Protein AF-A0A2U3A6Q5-F1 (afdb_monomer_lite)

pLDDT: mean 86.07, std 15.37, range [51.62, 97.69]

Secondary structure (DSSP, 8-state):
---EEEE--SSSS-SEEEEEEE-TTSSEEEEEEETTTTEEEEEEES-HHHHHHHHHHHHHTT--TT---------

Foldseek 3Di:
DWDKDKDFAPDPDTQWIWMWTADPVAWIWIWTGGNVVRDTDIDTDHDPVVVVVVVVVVVVVVDDPPDPSPPPPDD

Radius of gyration: 14.2 Å; chains: 1; bounding box: 27×34×38 Å

Structure (mmCIF, N/CA/C/O backbone):
data_AF-A0A2U3A6Q5-F1
#
_entry.id   AF-A0A2U3A6Q5-F1
#
loop_
_atom_site.group_PDB
_atom_site.id
_atom_site.type_symbol
_atom_site.label_atom_id
_atom_site.label_alt_id
_atom_site.label_comp_id
_atom_site.label_asym_id
_atom_site.label_entity_id
_atom_site.label_seq_id
_atom_site.pdbx_PDB_ins_code
_atom_site.Cartn_x
_atom_site.Cartn_y
_atom_site.Cartn_z
_atom_site.occupancy
_atom_site.B_iso_or_equiv
_atom_site.auth_seq_id
_atom_site.auth_comp_id
_atom_site.auth_asym_id
_atom_site.auth_atom_id
_atom_site.pdbx_PDB_model_num
ATOM 1 N N . ASP A 1 1 ? -3.395 -11.422 15.661 1.00 55.97 1 ASP A N 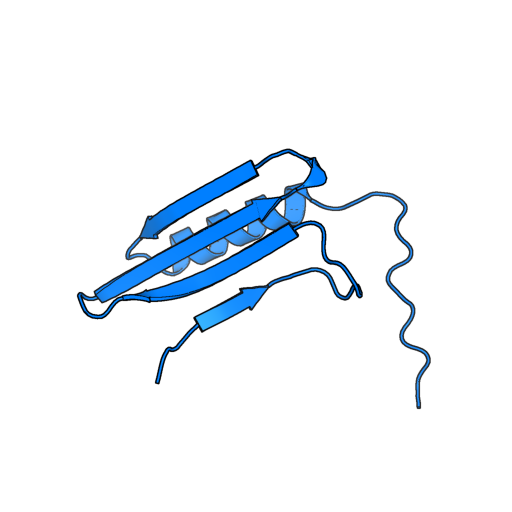1
ATOM 2 C CA . ASP A 1 1 ? -3.381 -11.693 14.218 1.00 55.97 1 ASP A CA 1
ATOM 3 C C . ASP A 1 1 ? -3.196 -10.349 13.545 1.00 55.97 1 ASP A C 1
ATOM 5 O O . ASP A 1 1 ? -4.000 -9.462 13.808 1.00 55.97 1 ASP A O 1
ATOM 9 N N . ASN A 1 2 ? -2.099 -10.137 12.821 1.00 60.00 2 ASN A N 1
ATOM 10 C CA . ASN A 1 2 ? -1.806 -8.822 12.246 1.00 60.00 2 ASN A CA 1
ATOM 11 C C . ASN A 1 2 ? -2.315 -8.834 10.811 1.00 60.00 2 ASN A C 1
ATOM 13 O O . ASN A 1 2 ? -1.722 -9.473 9.947 1.00 60.00 2 ASN A O 1
ATOM 17 N N . THR A 1 3 ? -3.444 -8.170 10.568 1.00 78.94 3 THR A N 1
ATOM 18 C CA . THR A 1 3 ? -4.001 -8.077 9.217 1.00 78.94 3 THR A CA 1
ATOM 19 C C . THR A 1 3 ? -3.185 -7.065 8.431 1.00 78.94 3 THR A C 1
ATOM 21 O O . THR A 1 3 ? -3.288 -5.858 8.668 1.00 78.94 3 THR A O 1
ATOM 24 N N . PHE A 1 4 ? -2.372 -7.560 7.503 1.00 85.75 4 PHE A N 1
ATOM 25 C CA . PHE A 1 4 ? -1.640 -6.722 6.570 1.00 85.75 4 PHE A CA 1
ATOM 26 C C . PHE A 1 4 ? -1.714 -7.275 5.147 1.00 85.75 4 PHE A C 1
ATOM 28 O O . PHE A 1 4 ? -1.816 -8.480 4.925 1.00 85.75 4 PHE A O 1
ATOM 35 N N . VAL A 1 5 ? -1.652 -6.369 4.177 1.00 90.81 5 VAL A N 1
ATOM 36 C CA . VAL A 1 5 ? -1.503 -6.678 2.754 1.00 90.81 5 VAL A CA 1
ATOM 37 C C . VAL A 1 5 ? -0.160 -6.127 2.303 1.00 90.81 5 VAL A C 1
ATOM 39 O O . VAL A 1 5 ? 0.168 -4.986 2.622 1.00 90.81 5 VAL A O 1
ATOM 42 N N . VAL A 1 6 ? 0.605 -6.923 1.557 1.00 94.75 6 VAL A N 1
ATOM 43 C CA . VAL A 1 6 ? 1.820 -6.479 0.860 1.00 94.75 6 VAL A CA 1
ATOM 44 C C . VAL A 1 6 ? 1.587 -6.613 -0.635 1.00 94.75 6 VAL A C 1
ATOM 46 O O . VAL A 1 6 ? 1.100 -7.641 -1.101 1.00 94.75 6 VAL A O 1
ATOM 49 N N . VAL A 1 7 ? 1.956 -5.577 -1.380 1.00 94.06 7 VAL A N 1
ATOM 50 C CA . VAL A 1 7 ? 2.025 -5.593 -2.838 1.00 94.06 7 VAL A CA 1
ATOM 51 C C . VAL A 1 7 ? 3.465 -5.316 -3.244 1.00 94.06 7 VAL A C 1
ATOM 53 O O . VAL A 1 7 ? 4.054 -4.314 -2.836 1.00 94.06 7 VAL A O 1
ATOM 56 N N . GLN A 1 8 ? 4.028 -6.212 -4.043 1.00 93.75 8 GLN A N 1
ATOM 57 C CA . GLN A 1 8 ? 5.397 -6.142 -4.542 1.00 93.75 8 GLN A CA 1
ATOM 58 C C . GLN A 1 8 ? 5.475 -6.807 -5.925 1.00 93.75 8 GLN A C 1
ATOM 60 O O . GLN A 1 8 ? 4.591 -7.604 -6.255 1.00 93.75 8 GLN A O 1
ATOM 65 N N . PRO A 1 9 ? 6.505 -6.508 -6.734 1.00 90.44 9 PRO A N 1
ATOM 66 C CA . PRO A 1 9 ? 6.803 -7.266 -7.944 1.00 90.44 9 PRO A CA 1
ATOM 67 C C . PRO A 1 9 ? 6.973 -8.760 -7.662 1.00 90.44 9 PRO A C 1
ATOM 69 O O . PRO A 1 9 ? 7.486 -9.144 -6.610 1.00 90.44 9 PRO A O 1
ATOM 72 N N . ASP A 1 10 ? 6.602 -9.586 -8.638 1.00 88.25 10 ASP A N 1
ATOM 73 C CA . ASP A 1 10 ? 6.854 -11.030 -8.624 1.00 88.25 10 ASP A CA 1
ATOM 74 C C . ASP A 1 10 ? 8.307 -11.333 -9.035 1.00 88.25 10 ASP A C 1
ATOM 76 O O . ASP A 1 10 ? 8.614 -11.769 -10.148 1.00 88.25 10 ASP A O 1
ATOM 80 N N . GLU A 1 11 ? 9.235 -10.988 -8.146 1.00 85.50 11 GLU A N 1
ATOM 81 C CA . GLU A 1 11 ? 10.680 -11.112 -8.328 1.00 85.50 11 GLU A CA 1
ATOM 82 C C . GLU A 1 11 ? 11.324 -11.673 -7.059 1.00 85.50 11 GLU A C 1
ATOM 84 O O . GLU A 1 11 ? 10.808 -11.485 -5.960 1.00 85.50 11 GLU A O 1
ATOM 89 N N . ASP A 1 12 ? 12.476 -12.335 -7.208 1.00 86.88 12 ASP A N 1
ATOM 90 C CA . ASP A 1 12 ? 13.175 -12.959 -6.075 1.00 86.88 12 ASP A CA 1
ATOM 91 C C . ASP A 1 12 ? 13.751 -11.909 -5.097 1.00 86.88 12 ASP A C 1
ATOM 93 O O . ASP A 1 12 ? 13.870 -12.175 -3.903 1.00 86.88 12 ASP A O 1
ATOM 97 N N . ASP A 1 13 ? 14.070 -10.708 -5.598 1.00 87.44 13 ASP A N 1
ATOM 98 C CA . ASP A 1 13 ? 14.503 -9.542 -4.814 1.00 87.44 13 ASP A CA 1
ATOM 99 C C . ASP A 1 13 ? 13.751 -8.279 -5.286 1.00 87.44 13 ASP A C 1
ATOM 101 O O . ASP A 1 13 ? 14.230 -7.541 -6.158 1.00 87.44 13 ASP A O 1
ATOM 105 N N . PRO A 1 14 ? 12.520 -8.050 -4.790 1.00 89.50 14 PRO A N 1
ATOM 106 C CA . PRO A 1 14 ? 11.699 -6.935 -5.229 1.00 89.50 14 PRO A CA 1
ATOM 107 C C . PRO A 1 14 ? 12.302 -5.608 -4.761 1.00 89.50 14 PRO A C 1
ATOM 109 O O . PRO A 1 14 ? 12.391 -5.304 -3.572 1.00 89.50 14 PRO A O 1
ATOM 112 N N . VAL A 1 15 ? 12.652 -4.754 -5.722 1.00 91.94 15 VAL A N 1
ATOM 113 C CA . VAL A 1 15 ? 13.260 -3.439 -5.446 1.00 91.94 15 VAL A CA 1
ATOM 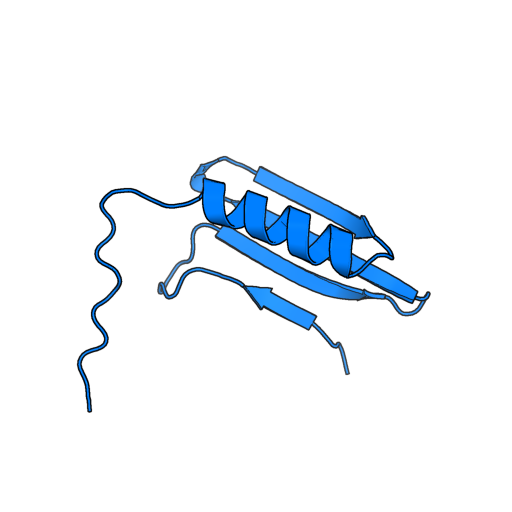114 C C . VAL A 1 15 ? 12.293 -2.444 -4.800 1.00 91.94 15 VAL A C 1
ATOM 116 O O . VAL A 1 15 ? 12.715 -1.410 -4.279 1.00 91.94 15 VAL A O 1
ATOM 119 N N . TRP A 1 16 ? 10.992 -2.731 -4.832 1.00 94.88 16 TRP A N 1
ATOM 120 C CA . TRP A 1 16 ? 9.975 -1.934 -4.166 1.00 94.88 16 TRP A CA 1
ATOM 121 C C . TRP A 1 16 ? 8.872 -2.813 -3.581 1.00 94.88 16 TRP A C 1
ATOM 123 O O . TRP A 1 16 ? 8.562 -3.878 -4.105 1.00 94.88 16 TRP A O 1
ATOM 133 N N . PHE A 1 17 ? 8.244 -2.326 -2.516 1.00 95.44 17 PHE A N 1
ATOM 134 C CA . PHE A 1 17 ? 6.994 -2.872 -1.999 1.00 95.44 17 PHE A CA 1
ATOM 135 C C . PHE A 1 17 ? 6.139 -1.748 -1.411 1.00 95.44 17 PHE A C 1
ATOM 137 O O . PHE A 1 17 ? 6.648 -0.701 -0.988 1.00 95.44 17 PHE A O 1
ATOM 144 N N . ALA A 1 18 ? 4.835 -1.986 -1.358 1.00 97.06 18 ALA A N 1
ATOM 145 C CA . ALA A 1 18 ? 3.913 -1.243 -0.519 1.00 97.06 18 ALA A CA 1
ATOM 146 C C . ALA A 1 18 ? 3.221 -2.205 0.447 1.00 97.06 18 ALA A C 1
ATOM 148 O O . ALA A 1 18 ? 2.837 -3.305 0.052 1.00 97.06 18 ALA A O 1
ATOM 149 N N . SER A 1 19 ? 3.043 -1.803 1.701 1.00 96.62 19 SER A N 1
ATOM 150 C CA . SER A 1 19 ? 2.248 -2.557 2.665 1.00 96.62 19 SER A CA 1
ATOM 151 C C . SER A 1 19 ? 1.190 -1.684 3.319 1.00 96.62 19 SER A C 1
ATOM 153 O O . SER A 1 19 ? 1.362 -0.472 3.453 1.00 96.62 19 SER A O 1
ATOM 155 N N . VAL A 1 20 ? 0.085 -2.315 3.704 1.00 97.06 20 VAL A N 1
ATOM 156 C CA . VAL A 1 20 ? -0.998 -1.700 4.470 1.00 97.06 20 VAL A CA 1
ATOM 157 C C . VAL A 1 20 ? -1.307 -2.603 5.652 1.00 97.06 20 VAL A C 1
ATOM 159 O O . VAL A 1 20 ? -1.636 -3.769 5.447 1.00 97.06 20 VAL A O 1
ATOM 162 N N . ALA A 1 21 ? -1.212 -2.075 6.867 1.00 95.44 21 ALA A N 1
ATOM 163 C CA . ALA A 1 21 ? -1.521 -2.784 8.105 1.00 95.44 21 ALA A CA 1
ATOM 164 C C . ALA A 1 21 ? -2.634 -2.061 8.869 1.00 95.44 21 ALA A C 1
ATOM 166 O O . ALA A 1 21 ? -2.674 -0.832 8.892 1.00 95.44 21 ALA A O 1
ATOM 167 N N . VAL A 1 22 ? -3.542 -2.818 9.487 1.00 94.38 22 VAL A N 1
ATOM 168 C CA . VAL A 1 22 ? -4.568 -2.257 10.381 1.00 94.38 22 VAL A CA 1
ATOM 169 C C . VAL A 1 22 ? -3.914 -1.845 11.699 1.00 94.38 22 VAL A C 1
ATOM 171 O O . VAL A 1 22 ? -3.141 -2.616 12.264 1.00 94.38 22 VAL A O 1
ATOM 174 N N . LEU A 1 23 ? -4.234 -0.647 12.186 1.00 91.94 23 LEU A N 1
ATOM 175 C CA . LEU A 1 23 ? -3.788 -0.164 13.493 1.00 91.94 23 LEU A CA 1
ATOM 176 C C . LEU A 1 23 ? -4.814 -0.500 14.580 1.00 91.94 23 LEU A C 1
ATOM 178 O O . LEU A 1 23 ? -6.020 -0.418 14.343 1.00 91.94 23 LEU A O 1
ATOM 182 N N . ASP A 1 24 ? -4.333 -0.808 15.787 1.00 86.94 24 ASP A N 1
ATOM 183 C CA . ASP A 1 24 ? -5.178 -1.145 16.947 1.00 86.94 24 ASP A CA 1
ATOM 184 C C . ASP A 1 24 ? -6.134 -0.001 17.334 1.00 86.94 24 ASP A C 1
ATOM 186 O O . ASP A 1 24 ? -7.246 -0.223 17.808 1.00 86.94 24 ASP A O 1
ATOM 190 N N . GLU A 1 25 ? -5.712 1.238 17.086 1.00 84.50 25 GLU A N 1
ATOM 191 C CA . GLU A 1 25 ? -6.453 2.476 17.359 1.00 84.50 25 GLU A CA 1
ATOM 192 C C . GLU A 1 25 ? -7.488 2.809 16.264 1.00 84.50 25 GLU A C 1
ATOM 194 O O . GLU A 1 25 ? -8.239 3.780 16.373 1.00 84.50 25 GLU A O 1
ATOM 199 N N . GLY A 1 26 ? -7.533 2.000 15.201 1.00 87.44 26 GLY A N 1
ATOM 200 C CA . GLY A 1 26 ? -8.295 2.245 13.985 1.00 87.44 26 GLY A CA 1
ATOM 201 C C . GLY A 1 26 ? -7.472 2.916 12.882 1.00 87.44 26 GLY A C 1
ATOM 202 O O . GLY A 1 26 ? -6.442 3.548 13.110 1.00 87.44 26 GLY A O 1
ATOM 203 N N . GLY A 1 27 ? -7.948 2.777 11.644 1.00 93.62 27 GLY A N 1
ATOM 204 C CA . GLY A 1 27 ? -7.221 3.231 10.460 1.00 93.62 27 GLY A CA 1
ATOM 205 C C . GLY A 1 27 ? -6.089 2.284 10.063 1.00 93.62 27 GLY A C 1
ATOM 206 O O . GLY A 1 27 ? -6.073 1.108 10.434 1.00 93.62 27 GLY A O 1
ATOM 207 N N . TYR A 1 28 ? -5.170 2.802 9.253 1.00 95.69 28 TYR A N 1
ATOM 208 C CA . TYR A 1 28 ? -4.156 2.005 8.581 1.00 95.69 28 TYR A CA 1
ATOM 209 C C . TYR A 1 28 ? -2.793 2.681 8.631 1.00 95.69 28 TYR A C 1
ATOM 211 O O . TYR A 1 28 ? -2.688 3.895 8.437 1.00 95.69 28 TYR A O 1
ATOM 219 N N . GLU A 1 29 ? -1.750 1.881 8.811 1.00 96.75 29 GLU A N 1
ATOM 220 C CA . GLU A 1 29 ? -0.380 2.243 8.474 1.00 96.75 29 GLU A CA 1
ATOM 221 C C . GLU A 1 29 ? -0.085 1.802 7.043 1.00 96.75 29 GLU A C 1
ATOM 223 O O . GLU A 1 29 ? -0.438 0.700 6.629 1.00 96.75 29 GLU A O 1
ATOM 228 N N . ILE A 1 30 ? 0.564 2.678 6.287 1.00 97.69 30 ILE A N 1
ATOM 229 C CA . ILE A 1 30 ? 0.955 2.461 4.904 1.00 97.69 30 ILE A CA 1
ATOM 230 C C . ILE A 1 30 ? 2.461 2.661 4.807 1.00 97.69 30 ILE A C 1
ATOM 232 O O . ILE A 1 30 ? 2.955 3.776 5.014 1.00 97.69 30 ILE A O 1
ATOM 236 N N . VAL A 1 31 ? 3.180 1.608 4.428 1.00 97.62 31 VAL A N 1
ATOM 237 C CA . VAL A 1 31 ? 4.617 1.654 4.142 1.00 97.62 31 VAL A CA 1
ATOM 238 C C . VAL A 1 31 ? 4.821 1.594 2.636 1.00 97.62 31 VAL A C 1
ATOM 240 O O . VAL A 1 31 ? 4.202 0.797 1.940 1.00 97.62 31 VAL A O 1
ATOM 243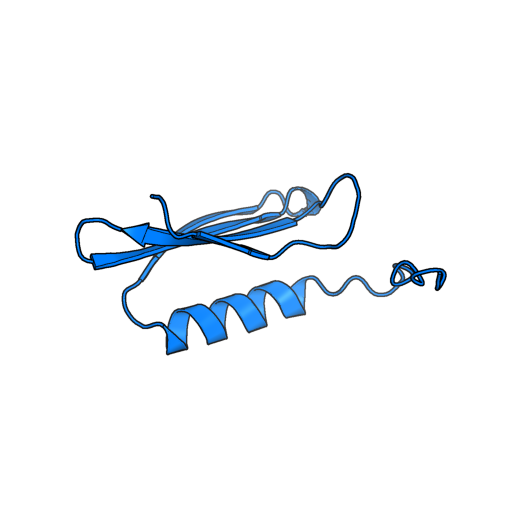 N N . ARG A 1 32 ? 5.702 2.448 2.123 1.00 97.56 32 ARG A N 1
ATOM 244 C CA . ARG A 1 32 ? 6.149 2.492 0.729 1.00 97.56 32 ARG A CA 1
ATOM 245 C C . ARG A 1 32 ? 7.668 2.501 0.716 1.00 97.56 32 ARG A C 1
ATOM 247 O O . ARG A 1 32 ? 8.285 3.408 1.283 1.00 97.56 32 ARG A O 1
ATOM 254 N N . ARG A 1 33 ? 8.280 1.509 0.079 1.00 96.81 33 ARG A N 1
ATOM 255 C CA . ARG A 1 33 ? 9.736 1.378 -0.033 1.00 96.81 33 ARG A CA 1
ATOM 256 C C . ARG A 1 33 ? 10.105 1.178 -1.491 1.00 96.81 33 ARG A C 1
ATOM 258 O O . ARG A 1 33 ? 9.489 0.368 -2.168 1.00 96.81 33 ARG A O 1
ATOM 265 N N . ASP A 1 34 ? 11.119 1.896 -1.953 1.00 95.12 34 ASP A N 1
ATOM 266 C CA . ASP A 1 34 ? 11.733 1.695 -3.266 1.00 95.12 34 ASP A CA 1
ATOM 267 C C . ASP A 1 3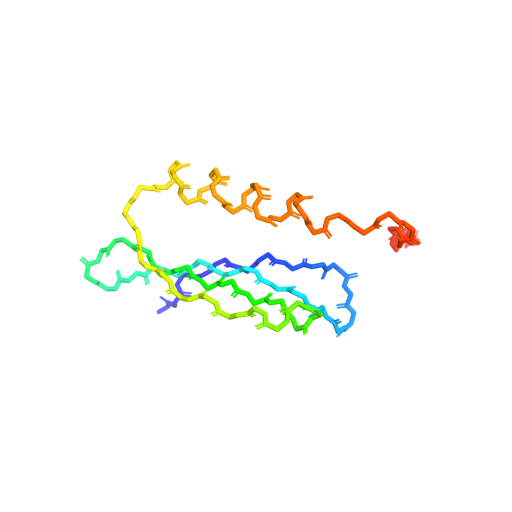4 ? 13.238 1.937 -3.135 1.00 95.12 34 ASP A C 1
ATOM 269 O O . ASP A 1 34 ? 13.685 3.071 -2.951 1.00 95.12 34 ASP A O 1
ATOM 273 N N . THR A 1 35 ? 14.030 0.870 -3.177 1.00 93.00 35 THR A N 1
ATOM 274 C CA . THR A 1 35 ? 15.484 0.939 -2.993 1.00 93.00 35 THR A CA 1
ATOM 275 C C . THR A 1 35 ? 16.178 1.581 -4.189 1.00 93.00 35 THR A C 1
ATOM 277 O O . THR A 1 35 ? 17.148 2.312 -3.996 1.00 93.00 35 THR A O 1
ATOM 280 N N . SER A 1 36 ? 15.641 1.406 -5.401 1.00 90.38 36 SER A N 1
ATOM 281 C CA . SER A 1 36 ? 16.187 2.001 -6.628 1.00 90.38 36 SER A CA 1
ATOM 282 C C . SER A 1 36 ? 16.099 3.530 -6.633 1.00 90.38 36 SER A C 1
ATOM 284 O O . SER A 1 36 ? 16.949 4.204 -7.211 1.00 90.38 36 SER A O 1
ATOM 286 N N . ARG A 1 37 ? 15.094 4.083 -5.941 1.00 90.44 37 ARG A N 1
ATOM 287 C CA . ARG A 1 37 ? 14.861 5.529 -5.790 1.00 90.44 37 ARG A CA 1
ATOM 288 C C . ARG A 1 37 ? 15.241 6.067 -4.405 1.00 90.44 37 ARG A C 1
ATOM 290 O O . ARG A 1 37 ? 14.977 7.230 -4.116 1.00 90.44 37 ARG A O 1
ATOM 297 N N . ASN A 1 38 ? 15.848 5.235 -3.550 1.00 93.31 38 ASN A N 1
ATOM 298 C CA . ASN A 1 38 ? 16.126 5.523 -2.137 1.00 93.31 38 ASN A CA 1
ATOM 299 C C . ASN A 1 38 ? 14.900 6.062 -1.362 1.00 93.31 38 ASN A C 1
ATOM 301 O O . ASN A 1 38 ? 15.020 6.885 -0.455 1.00 93.31 38 ASN A O 1
ATOM 305 N N . GLU A 1 39 ? 13.702 5.603 -1.717 1.00 95.25 39 GLU A N 1
ATOM 306 C CA . GLU A 1 39 ? 12.456 6.018 -1.083 1.00 95.25 39 GLU A CA 1
ATOM 307 C C . GLU A 1 39 ? 12.146 5.111 0.112 1.00 95.25 39 GLU A C 1
ATOM 309 O O . GLU A 1 39 ? 12.226 3.882 0.028 1.00 95.25 39 GLU A O 1
ATOM 314 N N . HIS A 1 40 ? 11.774 5.716 1.238 1.00 97.06 40 HIS A N 1
ATOM 315 C CA . HIS A 1 40 ? 11.114 5.047 2.354 1.00 97.06 40 HIS A CA 1
ATOM 316 C C . HIS A 1 40 ? 10.114 6.018 2.965 1.00 97.06 40 HIS A C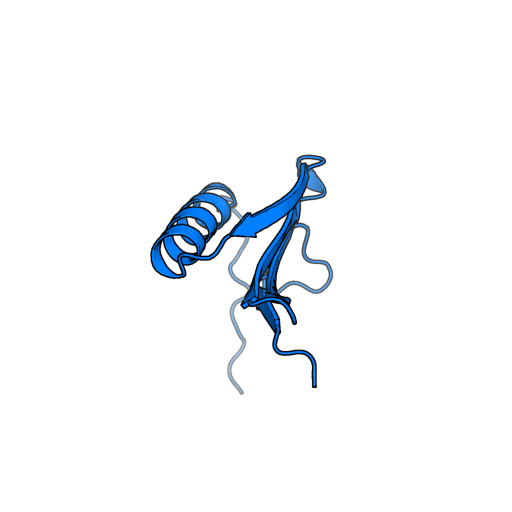 1
ATOM 318 O O . HIS A 1 40 ? 10.505 7.053 3.503 1.00 97.06 40 HIS A O 1
ATOM 324 N N . LYS A 1 41 ? 8.828 5.696 2.880 1.00 97.56 41 LYS A N 1
ATOM 325 C CA . LYS A 1 41 ? 7.769 6.520 3.444 1.00 97.56 41 LYS A CA 1
ATOM 326 C C . LYS A 1 41 ? 6.810 5.665 4.253 1.00 97.56 41 LYS A C 1
ATOM 328 O O . LYS A 1 41 ? 6.254 4.703 3.732 1.00 97.56 41 LYS A O 1
ATOM 333 N N . VAL A 1 42 ? 6.591 6.075 5.495 1.00 97.38 42 VAL A N 1
ATOM 334 C CA . VAL A 1 42 ? 5.581 5.515 6.395 1.00 97.38 42 VAL A CA 1
ATOM 335 C C . VAL A 1 42 ? 4.555 6.609 6.666 1.00 97.38 42 VAL A C 1
ATOM 337 O O . VAL A 1 42 ? 4.918 7.747 6.964 1.00 97.38 42 VAL A O 1
ATOM 340 N N . THR A 1 43 ? 3.278 6.298 6.484 1.00 97.31 43 THR A N 1
ATOM 341 C CA . THR A 1 43 ? 2.160 7.235 6.666 1.00 97.31 43 THR A CA 1
ATOM 342 C C . THR A 1 43 ? 0.967 6.524 7.272 1.00 97.31 43 THR A C 1
ATOM 344 O O . THR A 1 43 ? 0.784 5.343 7.004 1.00 97.31 43 THR A O 1
ATOM 347 N N . THR A 1 44 ? 0.115 7.247 7.992 1.00 96.88 44 THR A N 1
ATOM 348 C CA . THR A 1 44 ? -1.174 6.730 8.460 1.00 96.88 44 THR A CA 1
ATOM 349 C C . THR A 1 44 ? -2.332 7.383 7.711 1.00 96.88 44 THR A C 1
ATOM 351 O O . THR A 1 44 ? -2.240 8.534 7.278 1.00 96.88 44 THR A O 1
ATOM 354 N N . ALA A 1 45 ? -3.417 6.638 7.517 1.00 96.62 45 ALA A N 1
ATOM 355 C CA . ALA A 1 45 ? -4.648 7.144 6.917 1.00 96.62 45 ALA A CA 1
ATOM 356 C C . ALA A 1 45 ? -5.860 6.325 7.378 1.00 96.62 45 ALA A C 1
ATOM 358 O O . ALA A 1 45 ? -5.738 5.170 7.777 1.00 96.62 45 ALA A O 1
ATOM 359 N N . THR A 1 46 ? -7.047 6.920 7.300 1.00 96.44 46 THR A N 1
ATOM 360 C CA . THR A 1 46 ? -8.313 6.278 7.701 1.00 96.44 46 THR A CA 1
ATOM 361 C C . THR A 1 46 ? -9.228 5.965 6.516 1.00 96.44 46 THR A C 1
ATOM 363 O O . THR A 1 46 ? -10.099 5.106 6.616 1.00 96.44 46 THR A O 1
ATOM 366 N N . SER A 1 47 ? -9.028 6.637 5.380 1.00 96.38 47 SER A N 1
ATOM 367 C CA . SER A 1 47 ? -9.848 6.490 4.177 1.00 96.38 47 SER A CA 1
ATOM 368 C C . SER A 1 47 ? -9.281 5.419 3.249 1.00 96.38 47 SER A C 1
ATOM 370 O O . SER A 1 47 ? -8.261 5.625 2.591 1.00 96.38 47 SER A O 1
ATOM 372 N N . VAL A 1 48 ? -9.972 4.280 3.152 1.00 94.19 48 VAL A N 1
ATOM 373 C CA . VAL A 1 48 ? -9.584 3.168 2.263 1.00 94.19 48 VAL A CA 1
ATOM 374 C C . VAL A 1 48 ? -9.529 3.605 0.798 1.00 94.19 48 VAL A C 1
ATOM 376 O O . VAL A 1 48 ? -8.619 3.212 0.073 1.00 94.19 48 VAL A O 1
ATOM 379 N N . ASN A 1 49 ? -10.456 4.465 0.365 1.00 96.88 49 ASN A N 1
ATOM 380 C CA . ASN A 1 49 ? -10.491 4.959 -1.013 1.00 96.88 49 ASN A CA 1
ATOM 381 C C . ASN A 1 49 ? -9.261 5.809 -1.352 1.00 96.88 49 ASN A C 1
ATOM 383 O O . ASN A 1 49 ? -8.729 5.706 -2.457 1.00 96.88 49 ASN A O 1
ATOM 387 N N . ASP A 1 50 ? -8.798 6.633 -0.409 1.00 96.75 50 ASP A N 1
ATOM 388 C CA . ASP A 1 50 ? -7.610 7.460 -0.618 1.00 96.75 50 ASP A CA 1
ATOM 389 C C . ASP A 1 50 ? -6.342 6.606 -0.591 1.00 96.75 50 ASP A 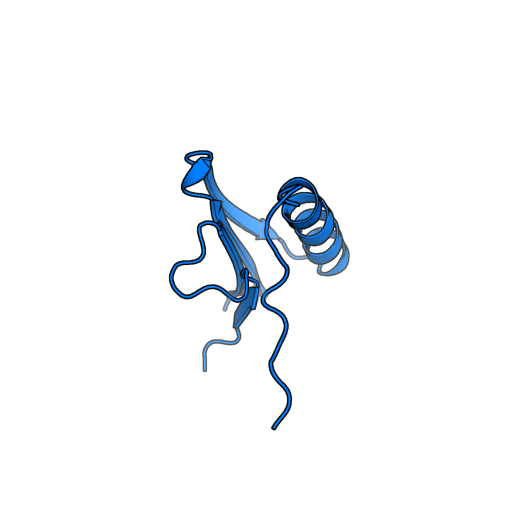C 1
ATOM 391 O O . ASP A 1 50 ? -5.491 6.765 -1.461 1.00 96.75 50 ASP A O 1
ATOM 395 N N . ILE A 1 51 ? -6.264 5.626 0.318 1.00 96.44 51 ILE A N 1
ATOM 396 C CA . ILE A 1 51 ? -5.161 4.655 0.367 1.00 96.44 51 ILE A CA 1
ATOM 397 C C . ILE A 1 51 ? -5.056 3.894 -0.958 1.00 96.44 51 ILE A C 1
ATOM 399 O O . ILE A 1 51 ? -3.982 3.842 -1.557 1.00 96.44 51 ILE A O 1
ATOM 403 N N . ALA A 1 52 ? -6.165 3.329 -1.441 1.00 96.38 52 ALA A N 1
ATOM 404 C CA . ALA A 1 52 ? -6.189 2.557 -2.679 1.00 96.38 52 ALA A CA 1
ATOM 405 C C . ALA A 1 52 ? -5.782 3.409 -3.890 1.00 96.38 52 ALA A C 1
ATOM 407 O O . ALA A 1 52 ? -4.972 2.972 -4.712 1.00 96.38 52 ALA A O 1
ATOM 408 N N . ARG A 1 53 ? -6.300 4.640 -3.987 1.00 97.62 53 ARG A N 1
ATOM 409 C CA . ARG A 1 53 ? -5.960 5.577 -5.064 1.00 97.62 53 ARG A CA 1
ATOM 410 C C . ARG A 1 53 ? -4.478 5.951 -5.037 1.00 97.62 53 ARG A C 1
ATOM 412 O O . ARG A 1 53 ? -3.809 5.834 -6.062 1.00 97.62 53 ARG A O 1
ATOM 419 N N . ASP A 1 54 ? -3.962 6.351 -3.879 1.00 96.75 54 ASP A N 1
ATOM 420 C CA . ASP A 1 54 ? -2.571 6.775 -3.721 1.00 96.75 54 ASP A CA 1
ATOM 421 C C . ASP A 1 54 ? -1.593 5.634 -4.012 1.00 96.75 54 ASP A C 1
ATOM 423 O O . ASP A 1 54 ? -0.591 5.839 -4.699 1.00 96.75 54 ASP A O 1
ATOM 427 N N . LEU A 1 55 ? -1.887 4.423 -3.529 1.00 96.00 55 LEU A N 1
ATOM 428 C CA . LEU A 1 55 ? -1.067 3.246 -3.807 1.00 96.00 55 LEU A CA 1
ATOM 429 C C . LEU A 1 55 ? -1.109 2.859 -5.283 1.00 96.00 55 LEU A C 1
ATOM 431 O O . LEU A 1 55 ? -0.061 2.565 -5.849 1.00 96.00 55 LEU A O 1
ATOM 435 N N . THR A 1 56 ? -2.275 2.919 -5.931 1.00 94.94 56 THR A N 1
ATOM 436 C CA . THR A 1 56 ? -2.393 2.632 -7.370 1.00 94.94 56 THR A CA 1
ATOM 437 C C . THR A 1 56 ? -1.521 3.579 -8.192 1.00 94.94 56 THR A C 1
ATOM 439 O O . THR A 1 56 ? -0.757 3.130 -9.044 1.00 94.94 56 THR A O 1
ATOM 442 N N . ILE A 1 57 ? -1.570 4.882 -7.901 1.00 95.00 57 ILE A N 1
ATOM 443 C CA . ILE A 1 57 ? -0.736 5.889 -8.576 1.00 95.00 57 ILE A CA 1
ATOM 444 C C . ILE A 1 57 ? 0.751 5.635 -8.298 1.00 95.00 57 ILE A C 1
ATOM 446 O O . ILE A 1 57 ? 1.573 5.659 -9.214 1.00 95.00 57 ILE A O 1
ATOM 450 N N . TRP A 1 58 ? 1.104 5.373 -7.038 1.00 95.31 58 TRP A N 1
ATOM 451 C CA . TRP A 1 58 ? 2.487 5.138 -6.625 1.00 95.31 58 TRP A CA 1
ATOM 452 C C . TRP A 1 58 ? 3.089 3.891 -7.288 1.00 95.31 58 TRP A C 1
ATOM 454 O O . TRP A 1 58 ? 4.242 3.932 -7.717 1.00 95.31 58 TRP A O 1
ATOM 464 N N . MET A 1 59 ? 2.316 2.809 -7.413 1.00 93.19 59 MET A N 1
ATOM 465 C CA . MET A 1 59 ? 2.735 1.581 -8.096 1.00 93.19 59 MET A CA 1
ATOM 466 C C . MET A 1 59 ? 2.812 1.774 -9.613 1.00 93.19 59 MET A C 1
ATOM 468 O O . MET A 1 59 ? 3.787 1.351 -10.224 1.00 93.19 59 MET A O 1
ATOM 472 N N . ALA A 1 60 ? 1.850 2.469 -10.226 1.00 91.50 60 ALA A N 1
ATOM 473 C CA . ALA A 1 60 ? 1.866 2.736 -11.667 1.00 91.50 60 ALA A CA 1
ATOM 474 C C . ALA A 1 60 ? 3.084 3.572 -12.103 1.00 91.50 60 ALA A C 1
ATOM 476 O O . ALA A 1 60 ? 3.640 3.351 -13.174 1.00 91.50 60 ALA A O 1
ATOM 477 N N . ALA A 1 61 ? 3.566 4.488 -11.255 1.00 90.50 61 ALA A N 1
ATOM 478 C CA . ALA A 1 61 ? 4.792 5.255 -11.511 1.00 90.50 61 ALA A CA 1
ATOM 479 C C . ALA A 1 61 ? 6.084 4.407 -11.478 1.00 90.50 61 ALA A C 1
ATOM 481 O O . ALA A 1 61 ? 7.166 4.903 -11.802 1.00 90.50 61 ALA A O 1
ATOM 482 N N . ARG A 1 62 ? 5.983 3.146 -11.048 1.00 86.50 62 ARG A N 1
ATOM 483 C CA . ARG A 1 62 ? 7.081 2.175 -10.957 1.00 86.50 62 ARG A CA 1
ATOM 484 C C . ARG A 1 62 ? 7.024 1.125 -12.055 1.00 86.50 62 ARG A C 1
ATOM 486 O O . ARG A 1 62 ? 7.789 0.168 -11.987 1.00 86.50 62 ARG A O 1
ATOM 493 N N . ASP A 1 63 ? 6.167 1.319 -13.056 1.00 70.38 63 ASP A N 1
ATOM 494 C CA . ASP A 1 63 ? 6.236 0.558 -14.295 1.00 70.38 63 ASP A CA 1
ATOM 495 C C . ASP A 1 63 ? 7.636 0.726 -14.909 1.00 70.38 63 ASP A C 1
ATOM 497 O O . ASP A 1 63 ? 8.113 1.843 -15.141 1.00 70.38 63 ASP A O 1
ATOM 501 N N . PHE A 1 64 ? 8.335 -0.393 -15.078 1.00 64.62 64 PHE A N 1
ATOM 502 C CA . PHE A 1 64 ? 9.678 -0.433 -15.640 1.00 64.62 64 PHE A CA 1
ATOM 503 C C . PHE A 1 64 ? 9.555 -0.840 -17.111 1.00 64.62 64 PHE A C 1
ATOM 505 O O . PHE A 1 64 ? 9.455 -2.040 -17.392 1.00 64.62 64 PHE A O 1
ATOM 512 N N . PRO A 1 65 ? 9.595 0.105 -18.071 1.00 52.47 65 PRO A N 1
ATOM 513 C CA . PRO A 1 65 ? 9.594 -0.249 -19.483 1.00 52.47 65 PRO A CA 1
ATOM 514 C C . PRO A 1 65 ? 10.847 -1.080 -19.792 1.00 52.47 65 PRO A C 1
ATOM 516 O O . PRO A 1 65 ? 11.964 -0.565 -19.790 1.00 52.47 65 PRO A O 1
ATOM 519 N N . GLY A 1 66 ? 10.659 -2.383 -20.022 1.00 51.62 66 GLY A N 1
ATOM 520 C CA . GLY A 1 66 ? 11.719 -3.312 -20.425 1.00 51.62 66 GLY A CA 1
ATOM 521 C C . GLY A 1 66 ? 11.961 -4.514 -19.510 1.00 51.62 66 GLY A C 1
ATOM 522 O O . GLY A 1 66 ? 12.768 -5.366 -19.880 1.00 51.62 66 GLY A O 1
ATOM 523 N N . ARG A 1 67 ? 11.283 -4.650 -18.360 1.00 57.91 67 ARG A N 1
ATOM 524 C CA . ARG A 1 67 ? 11.300 -5.935 -17.642 1.00 57.91 67 ARG A CA 1
ATOM 525 C C . ARG A 1 67 ? 10.372 -6.914 -18.361 1.00 57.91 67 ARG A C 1
ATOM 527 O O . ARG A 1 67 ? 9.190 -6.605 -18.506 1.00 57.91 67 ARG A O 1
ATOM 534 N N . PRO A 1 68 ? 10.861 -8.084 -18.812 1.00 54.31 68 PRO A N 1
ATOM 535 C CA . PRO A 1 68 ? 9.962 -9.159 -19.185 1.00 54.31 68 PRO A CA 1
ATOM 536 C C . PRO A 1 68 ? 9.108 -9.441 -17.953 1.00 54.31 68 PRO A C 1
ATOM 538 O O . PRO A 1 68 ? 9.650 -9.791 -16.904 1.00 54.31 68 PRO A O 1
ATOM 541 N N . THR A 1 69 ? 7.791 -9.265 -18.051 1.00 57.47 69 THR A N 1
ATOM 542 C CA . THR A 1 69 ? 6.872 -9.920 -17.120 1.00 57.47 69 THR A CA 1
ATOM 543 C C . THR A 1 69 ? 7.272 -11.384 -17.142 1.00 57.47 69 THR A C 1
ATOM 545 O O . THR A 1 69 ? 7.191 -11.987 -18.215 1.00 57.47 69 THR A O 1
ATOM 548 N N . LYS A 1 70 ? 7.819 -11.901 -16.032 1.00 57.59 70 LYS A N 1
ATOM 549 C CA . LYS A 1 70 ? 8.272 -13.291 -15.902 1.00 57.59 70 LYS A CA 1
ATOM 550 C C . LYS A 1 70 ? 7.132 -14.137 -16.458 1.00 57.59 70 LYS A C 1
ATOM 552 O O . LYS A 1 70 ? 6.042 -14.160 -15.892 1.00 57.59 70 LYS A O 1
ATOM 557 N N . GLN A 1 71 ? 7.322 -14.674 -17.662 1.00 56.66 71 GLN A N 1
ATOM 558 C CA . GLN A 1 71 ? 6.276 -15.426 -18.325 1.00 56.66 71 GLN A CA 1
ATOM 559 C C . GLN A 1 71 ? 6.167 -16.688 -17.488 1.00 56.66 71 GLN A C 1
ATOM 561 O O . GLN A 1 71 ? 7.100 -17.491 -17.461 1.00 56.66 71 GLN A O 1
ATOM 566 N N . VAL A 1 72 ? 5.098 -16.771 -16.700 1.00 52.94 72 VAL A N 1
ATOM 567 C CA . VAL A 1 72 ? 4.760 -17.954 -15.922 1.00 52.94 72 VAL A CA 1
ATOM 568 C C . VAL A 1 72 ? 4.743 -19.099 -16.925 1.00 52.94 72 VAL A C 1
ATOM 570 O O . VAL A 1 72 ? 3.879 -19.150 -17.798 1.00 52.94 72 VAL A O 1
ATOM 573 N N . SER A 1 73 ? 5.763 -19.953 -16.870 1.00 52.03 73 SER A N 1
ATOM 574 C CA . SER A 1 73 ? 5.734 -21.215 -17.591 1.00 52.03 73 SER A CA 1
ATOM 575 C C . SER A 1 73 ? 4.629 -22.025 -16.931 1.00 52.03 73 SER A C 1
ATOM 577 O O . SER A 1 73 ? 4.720 -22.333 -15.742 1.00 52.03 73 SER A O 1
ATOM 579 N N . GLU A 1 74 ? 3.556 -22.256 -17.682 1.00 53.16 74 GLU A N 1
ATOM 580 C CA . GLU A 1 74 ? 2.424 -23.074 -17.265 1.00 53.16 74 GLU A CA 1
ATOM 581 C C . GLU A 1 74 ? 2.901 -24.481 -16.866 1.00 53.16 74 GLU A C 1
ATOM 583 O O . GLU A 1 74 ? 3.906 -24.981 -17.381 1.00 53.16 74 GLU A O 1
ATOM 588 N N . PHE A 1 75 ? 2.182 -25.049 -15.896 1.00 51.72 75 PHE A N 1
ATOM 589 C CA . PHE A 1 75 ? 2.295 -26.420 -15.398 1.00 51.72 75 PHE A CA 1
ATOM 590 C C . PHE A 1 75 ? 2.294 -27.479 -16.508 1.00 51.72 75 PHE A C 1
ATOM 592 O O . PHE A 1 75 ? 1.563 -27.292 -17.508 1.00 51.72 75 PHE A O 1
#

Sequence (75 aa):
DNTFVVVQPDEDDPVWFASVAVLDEGGYEIVRRDTSRNEHKVTTATSVNDIARDLTIWMAARDFPGRPTKQVSEF